Protein AF-A0A935MWL1-F1 (afdb_monomer_lite)

pLDDT: mean 72.37, std 18.68, range [29.77, 94.5]

Radius of gyration: 15.79 Å; chains: 1; bounding box: 44×33×39 Å

Secondary structure (DSSP, 8-state):
--HHHHHHHHHHHHHHTS--STT-EEEEEEEEEETTEEEEEEEEEEEEEEEE-TTS-EEEEEEETTEEEEEE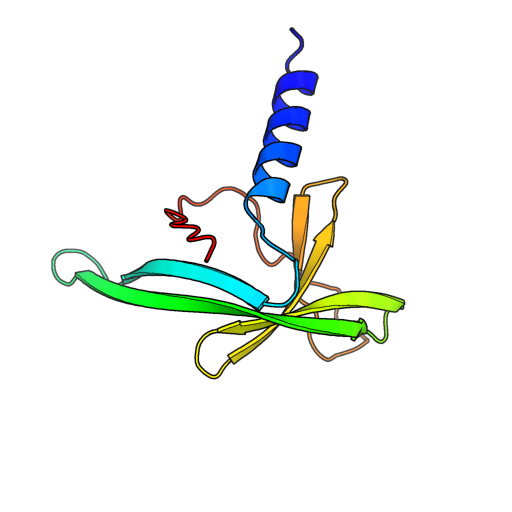E-TTT--EEEPPS-TTSPPEEEE-S-S----B----

Structure (mmCIF, N/CA/C/O backbone):
data_AF-A0A935MWL1-F1
#
_entry.id   AF-A0A935MWL1-F1
#
loop_
_atom_site.group_PDB
_atom_site.id
_atom_site.type_symbol
_atom_site.label_atom_id
_atom_site.label_alt_id
_atom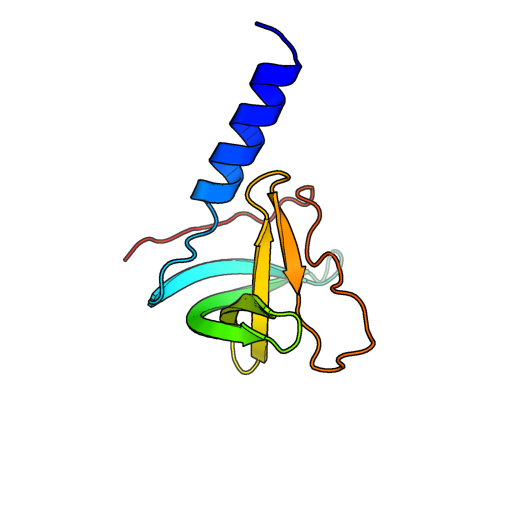_site.label_comp_id
_atom_site.label_asym_id
_atom_site.label_entity_id
_atom_site.label_seq_id
_atom_site.pdbx_PDB_ins_code
_atom_site.Cartn_x
_atom_site.Cartn_y
_atom_site.Cartn_z
_atom_site.occupancy
_atom_site.B_iso_or_equiv
_atom_site.auth_seq_id
_atom_site.auth_comp_id
_atom_site.auth_asym_id
_atom_site.auth_atom_id
_atom_site.pdbx_PDB_model_num
ATOM 1 N N . MET A 1 1 ? -21.510 15.130 -21.005 1.00 52.50 1 MET A N 1
ATOM 2 C CA . MET A 1 1 ? -20.737 14.556 -19.882 1.00 52.50 1 MET A CA 1
ATOM 3 C C . MET A 1 1 ? -19.801 15.630 -19.371 1.00 52.50 1 MET A C 1
ATOM 5 O O . MET A 1 1 ? -19.116 16.230 -20.191 1.00 52.50 1 MET A O 1
ATOM 9 N N . SER A 1 2 ? -19.858 15.948 -18.077 1.00 52.81 2 SER A N 1
ATOM 10 C CA . SER A 1 2 ? -19.026 17.000 -17.482 1.00 52.81 2 SER A CA 1
ATOM 11 C C . SER A 1 2 ? -17.642 16.447 -17.122 1.00 52.81 2 SER A C 1
ATOM 13 O O . SER A 1 2 ? -17.509 15.265 -16.812 1.00 52.81 2 SER A O 1
ATOM 15 N N . SER A 1 3 ? -16.604 17.286 -17.135 1.00 57.03 3 SER A N 1
ATOM 16 C CA . SER A 1 3 ? -15.232 16.878 -16.787 1.00 57.03 3 SER A CA 1
ATOM 17 C C . SER A 1 3 ? -15.083 16.373 -15.341 1.00 57.03 3 SER A C 1
ATOM 19 O O . SER A 1 3 ? -14.126 15.667 -15.036 1.00 57.03 3 SER A O 1
ATOM 21 N N . ILE A 1 4 ? -16.032 16.702 -14.458 1.00 57.34 4 ILE A N 1
ATOM 22 C CA . ILE A 1 4 ? -16.065 16.266 -13.054 1.00 57.34 4 ILE A CA 1
ATOM 23 C C . ILE A 1 4 ? -16.484 14.794 -12.935 1.00 57.34 4 ILE A C 1
ATOM 25 O O . ILE A 1 4 ? -15.880 14.058 -12.156 1.00 57.34 4 ILE A O 1
ATOM 29 N N . ASP A 1 5 ? -17.441 14.339 -13.752 1.00 59.78 5 ASP A N 1
ATOM 30 C CA . ASP A 1 5 ? -17.899 12.939 -13.754 1.00 59.78 5 ASP A CA 1
ATOM 31 C C . ASP A 1 5 ? -16.820 11.976 -14.264 1.00 59.78 5 ASP A C 1
ATOM 33 O O . ASP A 1 5 ? -16.718 10.832 -13.824 1.00 59.78 5 ASP A O 1
ATOM 37 N N . SER A 1 6 ? -15.981 12.443 -15.190 1.00 58.28 6 SER A N 1
ATOM 38 C CA . SER A 1 6 ? -14.860 11.660 -15.713 1.00 58.28 6 SER A CA 1
ATOM 39 C C . SER A 1 6 ? -13.750 11.493 -14.673 1.00 58.28 6 SER A C 1
ATOM 41 O O . SER A 1 6 ? -13.177 10.414 -14.560 1.00 58.28 6 SER A O 1
ATOM 43 N N . LEU A 1 7 ? -13.461 12.538 -13.887 1.00 57.53 7 LEU A N 1
ATOM 44 C CA . LEU A 1 7 ? -12.433 12.503 -12.841 1.00 57.53 7 LEU A CA 1
ATOM 45 C C . LEU A 1 7 ? -12.858 11.666 -11.630 1.00 57.53 7 LEU A C 1
ATOM 47 O O . LEU A 1 7 ? -12.028 10.958 -11.063 1.00 57.53 7 LEU A O 1
ATOM 51 N N . SER A 1 8 ? -14.130 11.725 -11.232 1.00 57.75 8 SER A N 1
ATOM 52 C CA . SER A 1 8 ? -14.648 10.915 -10.123 1.00 57.75 8 SER A CA 1
ATOM 53 C C . SER A 1 8 ? -14.657 9.425 -10.469 1.00 57.75 8 SER A C 1
ATOM 55 O O . SER A 1 8 ? -14.234 8.599 -9.661 1.00 57.75 8 SER A O 1
ATOM 57 N N . ARG A 1 9 ? -15.045 9.075 -11.699 1.00 59.53 9 ARG A N 1
ATOM 58 C CA . ARG A 1 9 ? -15.037 7.689 -12.177 1.00 59.53 9 ARG A CA 1
ATOM 59 C C . ARG A 1 9 ? -13.628 7.091 -12.234 1.00 59.53 9 ARG A C 1
ATOM 61 O O . ARG A 1 9 ? -13.437 5.959 -11.800 1.00 59.53 9 ARG A O 1
ATOM 68 N N . LEU A 1 10 ? -12.641 7.865 -12.685 1.00 59.81 10 LEU A N 1
ATOM 69 C CA . LEU A 1 10 ? -11.239 7.435 -12.764 1.00 59.81 10 LEU A CA 1
ATOM 70 C C . LEU A 1 10 ? -10.644 7.144 -11.371 1.00 59.81 10 LEU A C 1
ATOM 72 O O . LEU A 1 10 ? -9.873 6.201 -11.209 1.00 59.81 10 LEU A O 1
ATOM 76 N N . ARG A 1 11 ? -11.064 7.896 -10.341 1.00 64.06 11 ARG A N 1
ATOM 77 C CA . ARG A 1 11 ? -10.680 7.640 -8.939 1.00 64.06 11 ARG A CA 1
ATOM 78 C C . ARG A 1 11 ? -11.271 6.338 -8.398 1.00 64.06 11 ARG A C 1
ATOM 80 O O . ARG A 1 11 ? -10.562 5.577 -7.749 1.00 64.06 11 ARG A O 1
ATOM 87 N N . VAL A 1 12 ? -12.537 6.046 -8.696 1.00 63.22 12 VAL A N 1
ATOM 88 C CA . VAL A 1 12 ? -13.186 4.788 -8.278 1.00 63.22 12 VAL A CA 1
ATOM 89 C C . VAL A 1 12 ? -12.539 3.574 -8.953 1.00 63.22 12 VAL A C 1
ATOM 91 O O . VAL A 1 12 ? -12.344 2.539 -8.318 1.00 63.22 12 VAL A O 1
ATOM 94 N N . GLU A 1 13 ? -12.159 3.692 -10.225 1.00 65.50 13 GLU A N 1
ATOM 95 C CA . GLU A 1 13 ? -11.470 2.618 -10.950 1.00 65.50 13 GLU A CA 1
ATOM 96 C C . GLU A 1 13 ? -10.061 2.346 -10.385 1.00 65.50 13 GLU A C 1
ATOM 98 O O . GLU A 1 13 ? -9.682 1.184 -10.249 1.00 65.50 13 GLU A O 1
ATOM 103 N N . LEU A 1 14 ? -9.329 3.381 -9.951 1.00 62.53 14 LEU A N 1
ATOM 104 C CA . LEU A 1 14 ? -8.045 3.240 -9.242 1.00 62.53 14 LEU A CA 1
ATOM 105 C C . LEU A 1 14 ? -8.179 2.491 -7.908 1.00 62.53 14 LEU A C 1
ATOM 107 O O . LEU A 1 14 ? -7.354 1.628 -7.608 1.00 62.53 14 LEU A O 1
ATOM 111 N N . LEU A 1 15 ? -9.235 2.762 -7.134 1.00 63.16 15 LEU A N 1
ATOM 112 C CA . LEU A 1 15 ? -9.508 2.046 -5.880 1.00 63.16 15 LEU A CA 1
ATOM 113 C C . LEU A 1 15 ? -9.771 0.551 -6.116 1.00 63.16 15 LEU A C 1
ATOM 115 O O . LEU A 1 15 ? -9.344 -0.282 -5.321 1.00 63.16 15 LEU A O 1
ATOM 119 N N . ASN A 1 16 ? -10.402 0.192 -7.238 1.00 64.56 16 ASN A N 1
ATOM 120 C CA . ASN A 1 16 ? -10.637 -1.209 -7.606 1.00 64.56 16 ASN A CA 1
ATOM 121 C C . ASN A 1 16 ? -9.355 -1.966 -8.001 1.00 64.56 16 ASN A C 1
ATOM 123 O O . ASN A 1 16 ? -9.341 -3.200 -7.964 1.00 64.56 16 ASN A O 1
ATOM 127 N N . LEU A 1 17 ? -8.292 -1.248 -8.381 1.00 65.00 17 LEU A N 1
ATOM 128 C CA . LEU A 1 17 ? -6.970 -1.810 -8.686 1.00 65.00 17 LEU A CA 1
ATOM 129 C C . LEU A 1 17 ? -6.080 -1.950 -7.449 1.00 65.00 17 LEU A C 1
ATOM 131 O O . LEU A 1 17 ? -4.986 -2.508 -7.547 1.00 65.00 17 LEU A O 1
ATOM 135 N N . TYR A 1 18 ? -6.535 -1.465 -6.293 1.00 68.94 18 TYR A N 1
ATOM 136 C CA . TYR A 1 18 ? -5.849 -1.635 -5.024 1.00 68.94 18 TYR A CA 1
ATOM 137 C C . TYR A 1 18 ? -6.575 -2.716 -4.204 1.00 68.94 18 TYR A C 1
ATOM 139 O O . TYR A 1 18 ? -7.486 -2.417 -3.433 1.00 68.94 18 TYR A O 1
ATOM 147 N N . PRO A 1 19 ? -6.247 -4.003 -4.405 1.00 67.69 19 PRO A N 1
ATOM 148 C CA . PRO A 1 19 ? -6.892 -5.121 -3.740 1.00 67.69 19 PRO A CA 1
ATOM 149 C C . PRO A 1 19 ? -6.532 -5.127 -2.243 1.00 67.69 19 PRO A C 1
ATOM 151 O O . PRO A 1 19 ? -5.612 -5.802 -1.806 1.00 67.69 19 PRO A O 1
ATOM 154 N N . LEU A 1 20 ? -7.283 -4.373 -1.440 1.00 72.12 20 LEU A N 1
ATOM 155 C CA . LEU A 1 20 ? -7.040 -4.172 -0.004 1.00 72.12 20 LEU A CA 1
ATOM 156 C C . LEU A 1 20 ? -7.553 -5.304 0.903 1.00 72.12 20 LEU A C 1
ATOM 158 O O . LEU A 1 20 ? -7.359 -5.256 2.112 1.00 72.12 20 LEU A O 1
ATOM 162 N N . SER A 1 21 ? -8.213 -6.332 0.367 1.00 81.44 21 SER A N 1
ATOM 163 C CA . SER A 1 21 ? -8.579 -7.504 1.175 1.00 81.44 21 SER A CA 1
ATOM 164 C C . SER A 1 21 ? -7.338 -8.277 1.627 1.00 81.44 21 SER A C 1
ATOM 166 O O . SER A 1 21 ? -6.402 -8.467 0.852 1.00 81.44 21 SER A O 1
ATOM 168 N N . ILE A 1 22 ? -7.355 -8.761 2.869 1.00 84.44 22 ILE A N 1
ATOM 169 C CA . ILE A 1 22 ? -6.310 -9.641 3.407 1.00 84.44 22 ILE A CA 1
ATOM 170 C C . ILE A 1 22 ? -6.135 -10.856 2.483 1.00 84.44 22 ILE A C 1
ATOM 172 O O . ILE A 1 22 ? -7.119 -11.466 2.064 1.00 84.44 22 ILE A O 1
ATOM 176 N N . GLY A 1 23 ? -4.884 -11.192 2.168 1.00 84.38 23 GLY A N 1
ATOM 177 C CA . GLY A 1 23 ? -4.498 -12.272 1.254 1.00 84.38 23 GLY A CA 1
ATOM 178 C C . GLY A 1 23 ? -4.293 -11.834 -0.197 1.00 84.38 23 GLY A C 1
ATOM 179 O O . GLY A 1 23 ? -3.699 -12.577 -0.979 1.00 84.38 23 GLY A O 1
ATOM 180 N N . ASN A 1 24 ? -4.723 -10.626 -0.567 1.00 85.69 24 ASN A N 1
ATOM 181 C CA . ASN A 1 24 ? -4.452 -10.091 -1.895 1.00 85.69 24 ASN A CA 1
ATOM 182 C C . ASN A 1 24 ? -2.971 -9.752 -2.085 1.00 85.69 24 ASN A C 1
ATOM 184 O O . ASN A 1 24 ? -2.294 -9.311 -1.150 1.00 85.69 24 ASN A O 1
ATOM 188 N N . LYS A 1 25 ? -2.493 -9.906 -3.325 1.00 86.50 25 LYS A N 1
ATOM 189 C CA . LYS A 1 25 ? -1.099 -9.665 -3.706 1.00 86.50 25 LYS A CA 1
ATOM 190 C C . LYS A 1 25 ? -0.984 -8.836 -4.982 1.00 86.50 25 LYS A C 1
ATOM 192 O O . LYS A 1 25 ? -1.812 -8.941 -5.886 1.00 86.50 25 LYS A O 1
ATOM 197 N N . TRP A 1 26 ? 0.083 -8.055 -5.061 1.00 83.31 26 TRP A N 1
ATOM 198 C CA . TRP A 1 26 ? 0.557 -7.389 -6.268 1.00 83.31 26 TRP A CA 1
ATOM 199 C C . TRP A 1 26 ? 1.857 -8.037 -6.706 1.00 83.31 26 TRP A C 1
ATOM 201 O O . TRP A 1 26 ? 2.706 -8.343 -5.870 1.00 83.31 26 TRP A O 1
ATOM 211 N N . VAL A 1 27 ? 2.022 -8.192 -8.014 1.00 83.81 27 VAL A N 1
ATOM 212 C CA . VAL A 1 27 ? 3.302 -8.537 -8.623 1.00 83.81 27 VAL A CA 1
ATOM 213 C C . VAL A 1 27 ? 3.602 -7.467 -9.658 1.00 83.81 27 VAL A C 1
ATOM 215 O O . VAL A 1 27 ? 2.762 -7.168 -10.509 1.00 83.81 27 VAL A O 1
ATOM 218 N 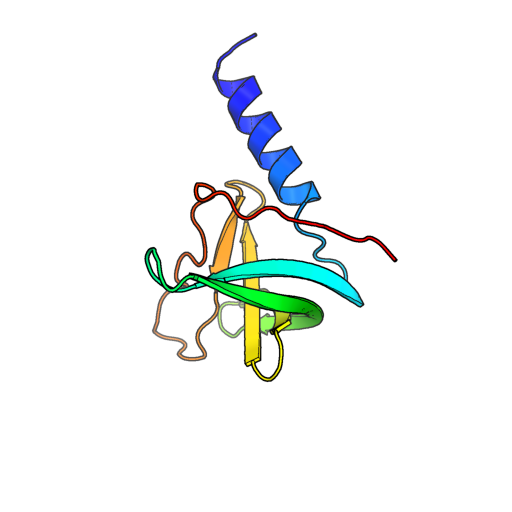N . TYR A 1 28 ? 4.771 -6.852 -9.566 1.00 80.81 28 TYR A N 1
ATOM 219 C CA . TYR A 1 28 ? 5.193 -5.816 -10.502 1.00 80.81 28 TYR A CA 1
ATOM 220 C C . TYR A 1 28 ? 6.660 -5.992 -10.859 1.00 80.81 28 TYR A C 1
ATOM 222 O O . TYR A 1 28 ? 7.441 -6.578 -10.112 1.00 80.81 28 TYR A O 1
ATOM 230 N N . LEU A 1 29 ? 6.999 -5.517 -12.054 1.00 86.12 29 LEU A N 1
ATOM 231 C CA . LEU A 1 29 ? 8.364 -5.461 -12.544 1.00 86.12 29 LEU A CA 1
ATOM 232 C C . LEU A 1 29 ? 8.866 -4.034 -12.343 1.00 86.12 29 LEU A C 1
ATOM 234 O O . LEU A 1 29 ? 8.303 -3.098 -12.910 1.00 86.12 29 LEU A O 1
ATOM 238 N N . GLU A 1 30 ? 9.902 -3.875 -11.537 1.00 86.94 30 GLU A N 1
ATOM 239 C CA . GLU A 1 30 ? 10.597 -2.607 -11.372 1.00 86.94 30 GLU A CA 1
ATOM 240 C C . GLU A 1 30 ? 11.773 -2.538 -12.337 1.00 86.94 30 GLU A C 1
ATOM 242 O O . GLU A 1 30 ? 12.533 -3.496 -12.484 1.00 86.94 30 GLU A O 1
ATOM 247 N N . GLU A 1 31 ? 11.906 -1.396 -13.002 1.00 90.56 31 GLU A N 1
ATOM 248 C CA . GLU A 1 31 ? 13.045 -1.075 -13.849 1.00 90.56 31 GLU A CA 1
ATOM 249 C C . GLU A 1 31 ? 14.003 -0.172 -13.075 1.00 90.56 31 GLU A C 1
ATOM 251 O O . GLU A 1 31 ? 13.601 0.833 -12.484 1.00 90.56 31 GLU A O 1
ATOM 256 N N . TYR A 1 32 ? 15.280 -0.524 -13.109 1.00 87.94 32 TYR A N 1
ATOM 257 C CA . TYR A 1 32 ? 16.348 0.191 -12.438 1.00 87.94 32 TYR A CA 1
ATOM 258 C C . TYR A 1 32 ? 17.479 0.517 -13.407 1.00 87.94 32 TYR A C 1
ATOM 260 O O . TYR A 1 32 ? 17.705 -0.173 -14.402 1.00 87.94 32 TYR A O 1
ATOM 268 N N . GLY A 1 33 ? 18.249 1.542 -13.051 1.00 90.00 33 GLY A N 1
ATOM 269 C CA . GLY A 1 33 ? 19.425 1.955 -13.801 1.00 90.00 33 GLY A CA 1
ATOM 270 C C . GLY A 1 33 ? 19.132 3.009 -14.862 1.00 90.00 33 GLY A C 1
ATOM 271 O O . GLY A 1 33 ? 18.065 3.615 -14.910 1.00 90.00 33 GLY A O 1
ATOM 272 N N . ILE A 1 34 ? 20.144 3.284 -15.680 1.00 92.00 34 ILE A N 1
ATOM 273 C CA . ILE A 1 34 ? 20.092 4.274 -16.760 1.00 92.00 34 ILE A CA 1
ATOM 274 C C . ILE A 1 34 ? 20.749 3.632 -17.977 1.00 92.00 34 ILE A C 1
ATOM 276 O O . ILE A 1 34 ? 21.770 2.955 -17.848 1.00 92.00 34 ILE A O 1
ATOM 280 N N . ASN A 1 35 ? 20.177 3.855 -19.162 1.00 88.56 35 ASN A N 1
ATOM 281 C CA . ASN A 1 35 ? 20.701 3.332 -20.423 1.00 88.56 35 ASN A CA 1
ATOM 282 C C . ASN A 1 35 ? 22.220 3.608 -20.566 1.00 88.56 35 ASN A C 1
ATOM 284 O O . ASN A 1 35 ? 22.644 4.748 -20.352 1.00 88.56 35 ASN A O 1
ATOM 288 N N . PRO A 1 36 ? 23.041 2.597 -20.923 1.00 89.06 36 PRO A N 1
ATOM 289 C CA . PRO A 1 36 ? 22.657 1.244 -21.364 1.00 89.06 36 PRO A CA 1
ATOM 290 C C . PRO A 1 36 ? 22.543 0.195 -20.247 1.00 89.06 36 PRO A C 1
ATOM 292 O O . PRO A 1 36 ? 22.199 -0.949 -20.528 1.00 89.06 36 PRO A O 1
ATOM 295 N N . ASN A 1 37 ? 22.811 0.557 -18.994 1.00 94.38 37 ASN A N 1
ATOM 296 C CA . ASN A 1 37 ? 22.823 -0.369 -17.862 1.00 94.38 37 ASN A CA 1
ATOM 297 C C . ASN A 1 37 ? 21.462 -0.371 -17.161 1.00 94.38 37 ASN A C 1
ATOM 299 O O . ASN A 1 37 ? 21.322 0.178 -16.069 1.00 94.38 37 ASN A O 1
ATOM 303 N N . VAL A 1 38 ? 20.468 -0.964 -17.819 1.00 94.50 38 VAL A N 1
ATOM 304 C CA . VAL A 1 38 ? 19.123 -1.171 -17.265 1.00 94.50 38 VAL A CA 1
ATOM 305 C C . VAL A 1 38 ? 19.000 -2.606 -16.758 1.00 94.50 38 VAL A C 1
ATOM 307 O O . VAL A 1 38 ? 19.438 -3.540 -17.433 1.00 94.50 38 VAL A O 1
ATOM 310 N N . TRP A 1 39 ? 18.406 -2.790 -15.583 1.00 91.31 39 TRP A N 1
ATOM 311 C CA . TRP A 1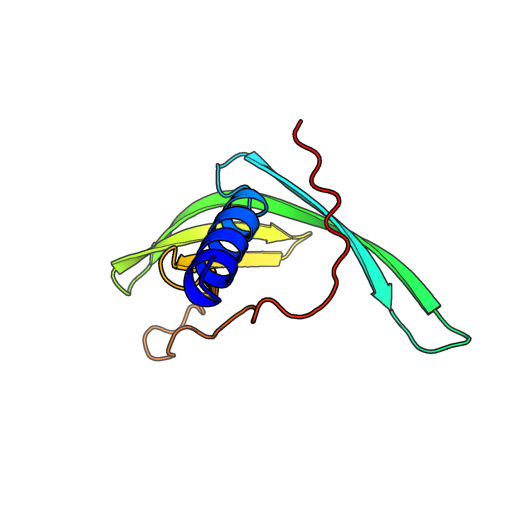 39 ? 18.057 -4.106 -15.048 1.00 91.31 39 TRP A CA 1
ATOM 312 C C . TRP A 1 39 ? 16.653 -4.098 -14.451 1.00 91.31 39 TRP A C 1
ATOM 314 O O . TRP A 1 39 ? 16.083 -3.044 -14.177 1.00 91.31 39 TRP A O 1
ATOM 324 N N . TYR A 1 40 ? 16.099 -5.295 -14.268 1.00 89.62 40 TYR A N 1
ATOM 325 C CA . TYR A 1 40 ? 14.723 -5.487 -13.836 1.00 89.62 40 TYR A CA 1
ATOM 326 C C . TYR A 1 40 ? 14.658 -6.362 -12.591 1.00 89.62 40 TYR A C 1
ATOM 328 O O . TYR A 1 40 ? 15.418 -7.326 -12.474 1.00 89.62 40 TYR A O 1
ATOM 336 N N . GLU A 1 41 ? 13.718 -6.064 -11.702 1.00 87.75 41 GLU A N 1
ATOM 337 C CA . GLU A 1 41 ? 13.430 -6.874 -10.520 1.00 87.75 41 GLU A CA 1
ATOM 338 C C . GLU A 1 41 ? 11.930 -7.142 -10.419 1.00 87.75 41 GLU A C 1
ATOM 340 O O . GLU A 1 41 ? 11.111 -6.258 -10.663 1.00 87.75 41 GLU A O 1
ATOM 345 N N . VAL A 1 42 ? 11.557 -8.376 -10.079 1.00 89.12 42 VAL A N 1
ATOM 346 C CA . VAL A 1 42 ? 10.163 -8.711 -9.777 1.00 89.12 42 VAL A CA 1
ATOM 347 C C . VAL A 1 42 ? 9.946 -8.483 -8.292 1.00 89.12 42 VAL A C 1
ATOM 349 O O . VAL A 1 42 ? 10.572 -9.150 -7.473 1.00 89.12 42 VAL A O 1
ATOM 352 N N . ARG A 1 43 ? 9.028 -7.582 -7.958 1.00 85.44 43 ARG A N 1
ATOM 353 C CA . ARG A 1 43 ? 8.584 -7.335 -6.588 1.00 85.44 43 ARG A CA 1
ATOM 354 C C . ARG A 1 43 ? 7.234 -7.969 -6.341 1.00 85.44 43 ARG A C 1
ATOM 356 O O . ARG A 1 43 ? 6.390 -8.066 -7.240 1.00 85.44 43 ARG A O 1
ATOM 363 N N . THR A 1 44 ? 7.016 -8.347 -5.087 1.00 88.50 44 THR A N 1
ATOM 364 C CA . THR A 1 44 ? 5.705 -8.776 -4.612 1.00 88.50 44 THR A CA 1
ATOM 365 C C . THR A 1 44 ? 5.300 -7.968 -3.397 1.00 88.50 44 THR A C 1
ATOM 367 O O . THR A 1 44 ? 6.093 -7.788 -2.480 1.00 88.50 44 THR A O 1
ATOM 370 N N . LYS A 1 45 ? 4.050 -7.512 -3.384 1.00 87.12 45 LYS A N 1
ATOM 371 C CA . LYS A 1 45 ? 3.434 -6.852 -2.232 1.00 87.12 45 LYS A CA 1
ATOM 372 C C . LYS A 1 45 ? 2.215 -7.662 -1.809 1.00 87.12 45 LYS A C 1
ATOM 374 O O . LYS A 1 45 ? 1.504 -8.173 -2.668 1.00 87.12 45 LYS A O 1
ATOM 379 N N . GLU A 1 46 ? 1.949 -7.799 -0.519 1.00 89.44 46 GLU A N 1
ATOM 380 C CA . GLU A 1 46 ? 0.843 -8.606 0.013 1.00 89.44 46 GLU A CA 1
ATOM 381 C C . GLU A 1 46 ? 0.142 -7.890 1.163 1.00 89.44 46 GLU A C 1
ATOM 383 O O . GLU A 1 46 ? 0.806 -7.349 2.044 1.00 89.44 46 GLU A O 1
ATOM 388 N N . VAL A 1 47 ? -1.192 -7.934 1.195 1.00 90.69 47 VAL A N 1
ATOM 389 C CA . VAL A 1 47 ? -1.973 -7.541 2.376 1.00 90.69 47 VAL A CA 1
ATOM 390 C C . VAL A 1 47 ? -1.982 -8.696 3.369 1.00 90.69 47 VAL A C 1
ATOM 392 O O . VAL A 1 47 ? -2.697 -9.679 3.182 1.00 90.69 47 VAL A O 1
ATOM 395 N N . ILE A 1 48 ? -1.212 -8.574 4.445 1.00 93.19 48 ILE A N 1
ATOM 396 C CA . ILE A 1 48 ? -1.082 -9.624 5.466 1.00 93.19 48 ILE A CA 1
ATOM 397 C C . ILE A 1 48 ? -1.978 -9.395 6.689 1.00 93.19 48 ILE A C 1
ATOM 399 O O . ILE A 1 48 ? -2.073 -10.261 7.556 1.00 93.19 48 ILE A O 1
ATOM 403 N N . GLY A 1 49 ? -2.642 -8.242 6.774 1.00 91.19 49 GLY A N 1
ATOM 404 C CA . GLY A 1 49 ? -3.569 -7.922 7.855 1.00 91.19 49 GLY A CA 1
ATOM 405 C C . GLY A 1 49 ? -3.989 -6.459 7.844 1.00 91.19 49 GLY A C 1
ATOM 406 O O . GLY A 1 49 ? -3.723 -5.727 6.891 1.00 91.19 49 GLY A O 1
ATOM 407 N N . ASP A 1 50 ? -4.594 -6.025 8.939 1.00 92.50 50 ASP A N 1
ATOM 408 C CA . ASP A 1 50 ? -4.902 -4.629 9.219 1.00 92.50 50 ASP A CA 1
ATOM 409 C C . ASP A 1 50 ? -4.619 -4.301 10.692 1.00 92.50 50 ASP A C 1
ATOM 411 O O . ASP A 1 50 ? -4.327 -5.180 11.509 1.00 92.50 50 ASP A O 1
ATOM 415 N N . THR A 1 51 ? -4.595 -3.011 11.016 1.00 89.94 51 THR A N 1
ATOM 416 C CA . THR A 1 51 ? -4.423 -2.535 12.387 1.00 89.94 51 THR A CA 1
ATOM 417 C C . THR A 1 51 ? -5.036 -1.154 12.583 1.00 89.94 51 THR A C 1
ATOM 419 O O . THR A 1 51 ? -5.074 -0.332 11.662 1.00 89.94 51 THR A O 1
ATOM 422 N N . LEU A 1 52 ? -5.489 -0.880 13.807 1.00 90.94 52 LEU A N 1
ATOM 423 C CA . LEU A 1 52 ? -5.872 0.457 14.245 1.00 90.94 52 LEU A CA 1
ATOM 424 C C . LEU A 1 52 ? -4.630 1.164 14.796 1.00 90.94 52 LEU A C 1
ATOM 426 O O . LEU A 1 52 ? -4.092 0.776 15.834 1.00 90.94 52 LEU A O 1
ATOM 430 N N . ALA A 1 53 ? -4.164 2.200 14.104 1.00 85.69 53 ALA A N 1
ATOM 431 C CA . ALA A 1 53 ? -3.000 2.958 14.543 1.00 85.69 53 ALA A CA 1
ATOM 432 C C . ALA A 1 53 ? -3.344 3.939 15.680 1.00 85.69 53 ALA A C 1
ATOM 434 O O . ALA A 1 53 ? -4.509 4.204 15.981 1.00 85.69 53 ALA A O 1
ATOM 435 N N . SER A 1 54 ? -2.317 4.525 16.306 1.00 83.62 54 SER A N 1
ATOM 436 C CA . SER A 1 54 ? -2.485 5.443 17.449 1.00 83.62 54 SER A CA 1
ATOM 437 C C . SER A 1 54 ? -3.284 6.714 17.123 1.00 83.62 54 SER A C 1
ATOM 439 O O . SER A 1 54 ? -3.877 7.318 18.012 1.00 83.62 54 SER A O 1
ATOM 441 N N . ASN A 1 55 ? -3.353 7.088 15.843 1.00 83.12 55 ASN A N 1
ATOM 442 C CA . ASN A 1 55 ? -4.169 8.193 15.339 1.00 83.12 55 ASN A CA 1
ATOM 443 C C . ASN A 1 55 ? -5.660 7.826 15.156 1.00 83.12 55 ASN A C 1
ATOM 445 O O . ASN A 1 55 ? -6.426 8.636 14.636 1.00 83.12 55 ASN A O 1
ATOM 449 N N . GLY A 1 56 ? -6.070 6.614 15.545 1.00 86.12 56 GLY A N 1
ATOM 450 C CA . GLY A 1 56 ? -7.453 6.141 15.484 1.00 86.12 56 GLY A CA 1
ATOM 451 C C . GLY A 1 56 ? -7.935 5.750 14.087 1.00 86.12 56 GLY A C 1
ATOM 452 O O . GLY A 1 56 ? -9.138 5.583 13.889 1.00 86.12 56 GLY A O 1
ATOM 453 N N . LYS A 1 57 ? -7.032 5.613 13.110 1.00 87.19 57 LYS A N 1
ATOM 454 C CA . LYS A 1 57 ? -7.372 5.228 11.735 1.00 87.19 57 LYS A CA 1
ATOM 455 C C . LYS A 1 57 ? -6.953 3.788 11.445 1.00 87.19 57 LYS A C 1
ATOM 457 O O . LYS A 1 57 ? -5.956 3.303 11.979 1.00 87.19 57 LYS A O 1
ATOM 462 N N . LEU A 1 58 ? -7.730 3.118 10.594 1.00 87.56 58 LEU A N 1
ATOM 463 C CA . LEU A 1 58 ? -7.445 1.765 10.119 1.00 87.56 58 LEU A CA 1
ATOM 464 C C . LEU A 1 58 ? -6.401 1.814 8.995 1.00 87.56 58 LEU A C 1
ATOM 466 O O . LEU A 1 58 ? -6.552 2.586 8.044 1.00 87.56 58 LEU A O 1
ATOM 470 N N . TYR A 1 59 ? -5.375 0.974 9.104 1.00 89.31 59 TYR A N 1
ATOM 471 C CA . TYR A 1 59 ? -4.333 0.775 8.097 1.00 89.31 59 TYR A CA 1
ATOM 472 C C . TYR A 1 59 ? -4.239 -0.693 7.721 1.00 89.31 59 TYR A C 1
ATOM 474 O O . TYR A 1 59 ? -4.387 -1.566 8.573 1.00 89.31 59 TYR A O 1
ATOM 482 N N . TYR A 1 60 ? -3.909 -0.954 6.464 1.00 90.19 60 TYR A N 1
ATOM 483 C CA . TYR A 1 60 ? -3.585 -2.283 5.975 1.00 90.19 60 TYR A CA 1
ATOM 484 C C . TYR A 1 60 ? -2.105 -2.557 6.187 1.00 90.19 60 TYR A C 1
ATOM 486 O O . TYR A 1 60 ? -1.249 -1.758 5.801 1.00 90.19 60 TYR A O 1
ATOM 494 N N . HIS A 1 61 ? -1.811 -3.699 6.793 1.00 91.19 61 HIS A N 1
ATOM 495 C CA . HIS A 1 61 ? -0.460 -4.193 6.962 1.00 91.19 61 HIS A CA 1
ATOM 496 C C . HIS A 1 61 ? -0.020 -4.870 5.666 1.00 91.19 61 HIS A C 1
ATOM 498 O O . HIS A 1 61 ? -0.552 -5.910 5.272 1.00 91.19 61 HIS A O 1
ATOM 504 N N . LEU A 1 62 ? 0.946 -4.253 5.002 1.00 89.69 62 LEU A N 1
ATOM 505 C CA . LEU A 1 62 ? 1.497 -4.696 3.737 1.00 89.69 62 LEU A CA 1
ATOM 506 C C . LEU A 1 62 ? 2.889 -5.267 3.965 1.00 89.69 62 LEU A C 1
ATOM 508 O O . LEU A 1 62 ? 3.692 -4.670 4.679 1.00 89.69 62 LEU A O 1
ATOM 512 N N . LYS A 1 63 ? 3.169 -6.401 3.334 1.00 90.75 63 LYS A N 1
ATOM 513 C CA . LYS A 1 63 ? 4.502 -6.992 3.261 1.00 90.75 63 LYS A CA 1
ATOM 514 C C . LYS A 1 63 ? 5.024 -6.869 1.837 1.00 90.75 63 LYS A C 1
ATOM 516 O O . LYS A 1 63 ? 4.302 -7.213 0.906 1.00 90.75 63 LYS A O 1
ATOM 521 N N . GLU A 1 64 ? 6.250 -6.400 1.683 1.00 88.94 64 GLU A N 1
ATOM 522 C CA . GLU A 1 64 ? 6.967 -6.337 0.408 1.00 88.94 64 GLU A CA 1
ATOM 523 C C . GLU A 1 64 ? 8.375 -6.874 0.639 1.00 88.94 64 GLU A C 1
ATOM 525 O O . GLU A 1 64 ? 9.161 -6.262 1.358 1.00 88.94 64 GLU A O 1
ATOM 530 N N . ASP A 1 65 ? 8.664 -8.059 0.108 1.00 85.94 65 ASP A N 1
ATOM 531 C CA . ASP A 1 65 ? 9.872 -8.821 0.441 1.00 85.94 65 ASP A CA 1
ATOM 532 C C . ASP A 1 65 ? 10.046 -8.967 1.972 1.00 85.94 65 ASP A C 1
ATOM 534 O O . ASP A 1 65 ? 9.203 -9.592 2.622 1.00 85.94 65 ASP A O 1
ATOM 538 N N . ASP A 1 66 ? 11.091 -8.384 2.566 1.00 86.25 66 ASP A N 1
ATOM 539 C CA . ASP A 1 66 ? 11.326 -8.375 4.022 1.00 86.25 66 ASP A CA 1
ATOM 540 C C . ASP A 1 66 ? 10.824 -7.094 4.720 1.00 86.25 66 ASP A C 1
ATOM 542 O O . ASP A 1 66 ? 10.937 -6.947 5.941 1.00 86.25 66 ASP A O 1
ATOM 546 N N . TYR A 1 67 ? 10.255 -6.155 3.963 1.00 86.31 67 TYR A N 1
ATOM 547 C CA . TYR A 1 67 ? 9.755 -4.884 4.471 1.00 86.31 67 TYR A CA 1
ATOM 548 C C . TYR A 1 67 ? 8.275 -4.952 4.838 1.00 86.31 67 TYR A C 1
ATOM 550 O O . TYR A 1 67 ? 7.469 -5.653 4.225 1.00 86.31 67 TYR A O 1
ATOM 558 N N . HIS A 1 68 ? 7.916 -4.167 5.852 1.00 89.31 68 HIS A N 1
ATOM 559 C CA . HIS A 1 68 ? 6.561 -4.057 6.369 1.00 89.31 68 HIS A CA 1
ATOM 560 C C . HIS A 1 68 ? 6.102 -2.599 6.342 1.00 89.31 68 HIS A C 1
ATOM 562 O O . HIS A 1 68 ? 6.804 -1.704 6.820 1.00 89.31 68 HIS A O 1
ATOM 568 N N . TYR A 1 69 ? 4.901 -2.371 5.818 1.00 87.31 69 TYR A N 1
ATOM 569 C CA . TYR A 1 69 ? 4.281 -1.054 5.705 1.00 87.31 69 TYR A CA 1
ATOM 570 C C . TYR A 1 69 ? 2.862 -1.069 6.255 1.00 87.31 69 TYR A C 1
ATOM 572 O O . TYR A 1 69 ? 2.183 -2.092 6.258 1.00 87.31 69 TYR A O 1
ATOM 580 N N . PHE A 1 70 ? 2.396 0.101 6.671 1.00 88.56 70 PHE A N 1
ATOM 581 C CA . PHE A 1 70 ? 1.016 0.324 7.075 1.00 88.56 70 PHE A CA 1
ATOM 582 C C . PHE A 1 70 ? 0.448 1.420 6.187 1.00 88.56 70 PHE A C 1
ATOM 584 O O . PHE A 1 70 ? 0.720 2.599 6.421 1.00 88.56 70 PHE A O 1
ATOM 591 N N . ASP A 1 71 ? -0.307 1.034 5.159 1.00 87.06 71 ASP A N 1
ATOM 592 C CA . ASP A 1 71 ? -0.886 1.986 4.212 1.00 87.06 71 ASP A CA 1
ATOM 593 C C . ASP A 1 71 ? -2.405 2.091 4.429 1.00 87.06 71 ASP A C 1
ATOM 595 O O . ASP A 1 71 ? -3.099 1.113 4.713 1.00 87.06 71 ASP A O 1
ATOM 599 N N . ARG A 1 72 ? -2.936 3.301 4.290 1.00 87.00 72 ARG A N 1
ATOM 600 C CA . ARG A 1 72 ? -4.367 3.613 4.306 1.00 87.00 72 ARG A CA 1
ATOM 601 C C . ARG A 1 72 ? -4.713 4.287 2.997 1.00 87.00 72 ARG A C 1
ATOM 603 O O . 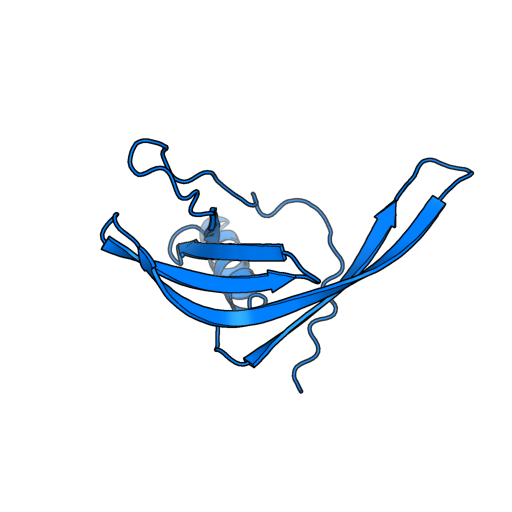ARG A 1 72 ? -3.974 5.156 2.552 1.00 87.00 72 ARG A O 1
ATOM 610 N N . ILE A 1 73 ? -5.850 3.935 2.415 1.00 80.75 73 ILE A N 1
ATOM 611 C CA . ILE A 1 73 ? -6.378 4.639 1.250 1.00 80.75 73 ILE A CA 1
ATOM 612 C C . ILE A 1 73 ? -7.597 5.432 1.676 1.00 80.75 73 ILE A C 1
ATOM 614 O O . ILE A 1 73 ? -8.498 4.889 2.317 1.00 80.75 73 ILE A O 1
ATOM 618 N N . ASP A 1 74 ? -7.615 6.713 1.337 1.00 78.81 74 ASP A N 1
ATOM 619 C CA . ASP A 1 74 ? -8.805 7.531 1.492 1.00 78.81 74 ASP A CA 1
ATOM 620 C C . ASP A 1 74 ? -9.669 7.396 0.233 1.00 78.81 74 ASP A C 1
ATOM 622 O O . ASP A 1 74 ? -9.250 7.694 -0.883 1.00 78.81 74 ASP A O 1
ATOM 626 N N . SER A 1 75 ? -10.884 6.876 0.399 1.00 69.94 75 SER A N 1
ATOM 627 C CA . SER A 1 75 ? -11.797 6.607 -0.712 1.00 69.94 75 SER A CA 1
ATOM 628 C C . SER A 1 75 ? -12.385 7.874 -1.340 1.00 69.94 75 SER A C 1
ATOM 630 O O . SER A 1 75 ? -12.976 7.791 -2.415 1.00 69.94 75 SER A O 1
ATOM 632 N N . ILE A 1 76 ? -12.277 9.029 -0.671 1.00 73.94 76 ILE A N 1
ATOM 633 C CA . ILE A 1 76 ? -12.829 10.299 -1.161 1.00 73.94 76 ILE A CA 1
ATOM 634 C C . ILE A 1 76 ? -11.928 10.876 -2.252 1.00 73.94 76 ILE A C 1
ATOM 636 O O . ILE A 1 76 ? -12.415 11.338 -3.286 1.00 73.94 76 ILE A O 1
ATOM 640 N N . ASP A 1 77 ? -10.615 10.846 -2.035 1.00 71.44 77 ASP A N 1
ATOM 641 C CA . ASP A 1 77 ? -9.641 11.449 -2.939 1.00 71.44 77 ASP A CA 1
ATOM 642 C C . ASP A 1 77 ? -8.717 10.429 -3.626 1.00 71.44 77 ASP A C 1
ATOM 644 O O . ASP A 1 77 ? -8.082 10.782 -4.621 1.00 71.44 77 ASP A O 1
ATOM 648 N N . GLY A 1 78 ? -8.720 9.167 -3.198 1.00 70.25 78 GLY A N 1
ATOM 649 C CA . GLY A 1 78 ? -7.871 8.108 -3.739 1.00 70.25 78 GLY A CA 1
ATOM 650 C C . GLY A 1 78 ? -6.417 8.202 -3.276 1.00 70.25 78 GLY A C 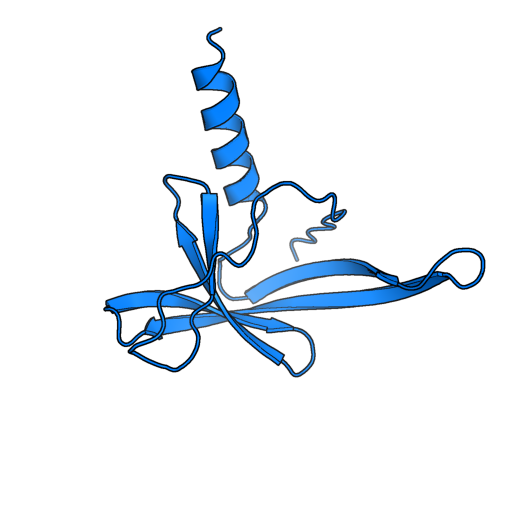1
ATOM 651 O O . GLY A 1 78 ? -5.558 7.544 -3.864 1.00 70.25 78 GLY A O 1
ATOM 652 N N . ASN A 1 79 ? -6.122 9.022 -2.264 1.00 76.62 79 ASN A N 1
ATOM 653 C CA . ASN A 1 79 ? -4.768 9.176 -1.753 1.00 76.62 79 ASN A CA 1
ATOM 654 C C . ASN A 1 79 ? -4.376 7.989 -0.873 1.00 76.62 79 ASN A C 1
ATOM 656 O O . ASN A 1 79 ? -5.162 7.503 -0.054 1.00 76.62 79 ASN A O 1
ATOM 660 N N . ILE A 1 80 ? -3.125 7.556 -1.022 1.00 80.25 80 ILE A N 1
ATOM 661 C CA . ILE A 1 80 ? -2.515 6.523 -0.188 1.00 80.25 80 ILE A CA 1
ATOM 662 C C . ILE A 1 80 ? -1.637 7.215 0.849 1.00 80.25 80 ILE A C 1
ATOM 664 O O . ILE A 1 80 ? -0.765 8.010 0.503 1.00 80.25 80 ILE A O 1
ATOM 668 N N . TYR A 1 81 ? -1.857 6.896 2.115 1.00 82.69 81 TYR A N 1
ATOM 669 C CA . TYR A 1 81 ? -1.124 7.423 3.256 1.00 82.69 81 TYR A CA 1
ATOM 670 C C . TYR A 1 81 ? -0.339 6.310 3.923 1.00 82.69 81 TYR A C 1
ATOM 672 O O . TYR A 1 81 ? -0.900 5.246 4.185 1.00 82.69 81 TYR A O 1
ATOM 680 N N . ARG A 1 82 ? 0.922 6.573 4.263 1.00 84.88 82 ARG A N 1
ATOM 681 C CA . ARG A 1 82 ? 1.757 5.634 5.016 1.00 84.88 82 ARG A CA 1
ATOM 682 C C . ARG A 1 82 ? 1.870 6.067 6.471 1.00 84.88 82 ARG A C 1
ATOM 684 O O . ARG A 1 82 ? 2.160 7.227 6.765 1.00 84.88 82 ARG A O 1
ATOM 691 N N . TYR A 1 83 ? 1.645 5.128 7.384 1.00 81.44 83 TYR A N 1
ATOM 692 C CA . TYR A 1 83 ? 1.850 5.348 8.808 1.00 81.44 83 TYR A CA 1
ATOM 693 C C . TYR A 1 83 ? 3.319 5.116 9.172 1.00 81.44 83 TYR A C 1
ATOM 695 O O . TYR A 1 83 ? 3.826 3.997 9.082 1.00 81.44 83 TYR A O 1
ATOM 703 N N . TYR A 1 84 ? 3.995 6.169 9.628 1.00 71.38 84 TYR A N 1
ATOM 704 C CA . TYR A 1 84 ? 5.296 6.060 10.282 1.00 71.38 84 TYR A CA 1
ATOM 705 C C . TYR A 1 84 ? 5.076 5.960 11.791 1.00 71.38 84 TYR A C 1
ATOM 707 O O . TYR A 1 84 ? 4.249 6.676 12.347 1.00 71.38 84 TYR A O 1
ATOM 715 N N . GLN A 1 85 ? 5.814 5.082 12.475 1.00 55.16 85 GLN A N 1
ATOM 716 C CA . GLN A 1 85 ? 5.628 4.759 13.901 1.00 55.16 85 GLN A CA 1
ATOM 717 C C . GLN A 1 85 ? 5.831 5.933 14.888 1.00 55.16 85 GLN A C 1
ATOM 719 O O . GLN A 1 85 ? 5.824 5.711 16.097 1.00 55.16 85 GLN A O 1
ATOM 724 N N . HIS A 1 86 ? 5.978 7.177 14.426 1.00 48.03 86 HIS A N 1
ATOM 725 C CA . HIS A 1 86 ? 6.120 8.333 15.297 1.00 48.03 86 HIS A CA 1
ATOM 726 C C . HIS A 1 86 ? 4.793 9.108 15.419 1.00 48.03 86 HIS A C 1
ATOM 728 O O . HIS A 1 86 ? 4.381 9.761 14.462 1.00 48.03 86 HIS A O 1
ATOM 734 N N . PRO A 1 87 ? 4.137 9.115 16.595 1.00 47.78 87 PRO A N 1
ATOM 735 C CA . PRO A 1 87 ? 2.805 9.704 16.778 1.00 47.78 87 PRO A CA 1
ATOM 736 C C . PRO A 1 87 ? 2.739 11.228 16.575 1.00 47.78 87 PRO A C 1
ATOM 738 O O . PRO A 1 87 ? 1.650 11.782 16.467 1.00 47.78 87 PRO A O 1
ATOM 741 N N . SER A 1 88 ? 3.882 11.919 16.524 1.00 51.06 88 SER A N 1
ATOM 742 C CA . SER A 1 88 ? 3.949 13.358 16.224 1.00 51.06 88 SER A CA 1
ATOM 743 C C . SER A 1 88 ? 4.312 13.681 14.772 1.00 51.06 88 SER A C 1
ATOM 745 O O . SER A 1 88 ? 4.435 14.860 14.441 1.00 51.06 88 SER A O 1
ATOM 747 N N . LEU A 1 89 ? 4.553 12.674 13.927 1.00 52.09 89 LEU A N 1
ATOM 748 C CA . LEU A 1 89 ? 4.769 12.895 12.502 1.00 52.09 89 LEU A CA 1
ATOM 749 C C . LEU A 1 89 ? 3.420 12.759 11.784 1.00 52.09 89 LEU A C 1
ATOM 751 O O . LEU A 1 89 ? 2.720 11.767 11.997 1.00 52.09 89 LEU A O 1
ATOM 755 N N . PRO A 1 90 ? 3.013 13.751 10.974 1.00 57.81 90 PRO A N 1
ATOM 756 C CA . PRO A 1 90 ? 1.827 13.608 10.146 1.00 57.81 90 PRO A CA 1
ATOM 757 C C . PRO A 1 90 ? 1.999 12.425 9.184 1.00 57.81 90 PRO A C 1
ATOM 759 O O . PRO A 1 90 ? 3.113 12.096 8.782 1.00 57.81 90 PRO A O 1
ATOM 762 N N . GLU A 1 91 ? 0.886 11.788 8.816 1.00 64.94 91 GLU A N 1
ATOM 763 C CA . GLU A 1 91 ? 0.877 10.822 7.715 1.00 64.94 91 GLU A CA 1
ATOM 764 C C . GLU A 1 91 ? 1.457 11.473 6.459 1.00 64.94 91 GLU A C 1
ATOM 766 O O . GLU A 1 91 ? 1.075 12.594 6.110 1.00 64.94 91 GLU A O 1
ATOM 771 N N . GLU A 1 92 ? 2.343 10.768 5.764 1.00 69.44 92 GLU A N 1
ATOM 772 C CA . GLU A 1 92 ? 2.868 11.235 4.485 1.00 69.44 92 GLU A CA 1
ATOM 773 C C . GLU A 1 92 ? 2.063 10.622 3.341 1.00 69.44 92 GLU A C 1
ATOM 775 O O . GLU A 1 92 ? 1.633 9.463 3.406 1.00 69.44 92 GLU A O 1
ATOM 780 N N . LEU A 1 93 ? 1.869 11.410 2.284 1.00 61.81 93 LEU A N 1
ATOM 781 C CA . LEU A 1 93 ? 1.312 10.924 1.031 1.00 61.81 93 LEU A CA 1
ATOM 782 C C . LEU A 1 93 ? 2.316 9.944 0.409 1.00 61.81 93 LEU A C 1
ATOM 784 O O . LEU A 1 93 ? 3.399 10.340 -0.008 1.00 61.81 93 LEU A O 1
ATOM 788 N N . ALA A 1 94 ? 1.952 8.667 0.357 1.00 57.50 94 ALA A N 1
ATOM 789 C CA . ALA A 1 94 ? 2.819 7.607 -0.140 1.00 57.50 94 ALA A CA 1
ATOM 790 C C . ALA A 1 94 ? 2.870 7.575 -1.676 1.00 57.50 94 ALA A C 1
ATOM 792 O O . ALA A 1 94 ? 3.897 7.223 -2.247 1.00 57.50 94 ALA A O 1
ATOM 793 N N . VAL A 1 95 ? 1.769 7.937 -2.348 1.00 58.66 95 VAL A N 1
ATOM 794 C CA . VAL A 1 95 ? 1.661 7.981 -3.815 1.00 58.66 95 VAL A CA 1
ATOM 795 C C . VAL A 1 95 ? 0.646 9.053 -4.227 1.00 58.66 95 VAL A C 1
ATOM 797 O O . VAL A 1 95 ? -0.502 9.019 -3.787 1.00 58.66 95 VAL A O 1
ATOM 800 N N . THR A 1 96 ? 1.035 9.968 -5.121 1.00 42.19 96 THR A N 1
ATOM 801 C CA . THR A 1 96 ? 0.103 10.710 -5.986 1.00 42.19 96 THR A CA 1
ATOM 802 C C . THR A 1 96 ? -0.076 9.899 -7.268 1.00 42.19 96 THR A C 1
ATOM 804 O O . THR A 1 96 ? 0.908 9.522 -7.898 1.00 42.19 96 THR A O 1
ATOM 807 N N . GLY A 1 97 ? -1.314 9.559 -7.639 1.00 39.53 97 GLY A N 1
ATOM 808 C CA . GLY A 1 97 ? -1.623 8.663 -8.765 1.00 39.53 97 GLY A CA 1
ATOM 809 C C . GLY A 1 97 ? -1.198 9.200 -10.140 1.00 39.53 97 GLY A C 1
ATOM 810 O O . GLY A 1 97 ? -2.046 9.640 -10.912 1.00 39.53 97 GLY A O 1
ATOM 811 N N . GLY A 1 98 ? 0.103 9.172 -10.446 1.00 31.00 98 GLY A N 1
ATOM 812 C CA . GLY A 1 98 ? 0.673 9.834 -11.621 1.00 31.00 98 GLY A CA 1
ATOM 813 C C . GLY A 1 98 ? 1.945 9.228 -12.222 1.00 31.00 98 GLY A C 1
ATOM 814 O O . GLY A 1 98 ? 2.443 9.797 -13.187 1.00 31.00 98 GLY A O 1
ATOM 815 N N . SER A 1 99 ? 2.452 8.089 -11.743 1.00 29.77 99 SER A N 1
ATOM 816 C CA . SER A 1 99 ? 3.575 7.402 -12.402 1.00 29.77 99 SER A CA 1
ATOM 817 C C . SER A 1 99 ? 3.155 6.019 -12.872 1.00 29.77 99 SER A C 1
ATOM 819 O O . SER A 1 99 ? 2.619 5.226 -12.102 1.00 29.77 99 SER A O 1
ATOM 821 N N . GLN A 1 100 ? 3.368 5.765 -14.164 1.00 31.58 100 GLN A N 1
ATOM 822 C CA . GLN A 1 100 ? 3.091 4.493 -14.820 1.00 31.58 100 GLN A CA 1
ATOM 823 C C . GLN A 1 100 ? 3.903 3.377 -14.157 1.00 31.58 100 GLN A C 1
ATOM 825 O O . GLN A 1 100 ? 5.072 3.182 -14.469 1.00 31.58 100 GLN A O 1
ATOM 830 N N . VAL A 1 101 ? 3.272 2.634 -13.255 1.00 36.44 101 VAL A N 1
ATOM 831 C CA . VAL A 1 101 ? 3.708 1.293 -12.877 1.00 36.44 101 VAL A CA 1
ATOM 832 C C . VAL A 1 101 ? 2.719 0.354 -13.544 1.00 36.44 101 VAL A C 1
ATOM 834 O O . VAL A 1 101 ? 1.511 0.444 -13.314 1.00 36.44 101 VAL A O 1
ATOM 837 N N . ILE A 1 102 ? 3.213 -0.503 -14.437 1.00 30.81 102 ILE A N 1
ATOM 838 C CA . ILE A 1 102 ? 2.403 -1.544 -15.067 1.00 30.81 102 ILE A CA 1
ATOM 839 C C . ILE A 1 102 ? 2.020 -2.525 -13.953 1.00 30.81 102 ILE A C 1
ATOM 841 O O . ILE A 1 102 ? 2.777 -3.427 -13.605 1.00 30.81 102 ILE A O 1
ATOM 845 N N . HIS A 1 103 ? 0.856 -2.310 -13.342 1.00 40.06 103 HIS A N 1
ATOM 846 C CA . HIS A 1 103 ? 0.276 -3.236 -12.380 1.00 40.06 103 HIS A CA 1
ATOM 847 C C . HIS A 1 103 ? -0.191 -4.489 -13.121 1.00 40.06 103 HIS A C 1
ATOM 849 O O . HIS A 1 103 ? -1.213 -4.471 -13.809 1.00 40.06 103 HIS A O 1
ATOM 855 N N . LEU A 1 104 ? 0.529 -5.597 -12.943 1.00 35.19 104 LEU A N 1
ATOM 856 C CA . LEU A 1 104 ? -0.008 -6.919 -13.230 1.00 35.19 104 LEU A CA 1
ATOM 857 C C . LEU A 1 104 ? -0.680 -7.444 -11.950 1.00 35.19 104 LEU A C 1
ATOM 859 O O . LEU A 1 104 ? -0.096 -8.169 -11.149 1.00 35.19 104 LEU A O 1
ATOM 863 N N . SER A 1 105 ? -1.924 -7.029 -11.714 1.00 36.66 105 SER A N 1
ATOM 864 C CA . SER A 1 105 ? -2.725 -7.561 -10.608 1.00 36.66 105 SER A CA 1
ATOM 865 C C . SER A 1 105 ? -3.204 -8.971 -10.960 1.00 36.66 105 SER A C 1
ATOM 867 O O . SER A 1 105 ? -4.187 -9.135 -11.681 1.00 36.66 105 SER A O 1
ATOM 869 N N . ILE A 1 106 ? -2.523 -9.999 -10.454 1.00 33.91 106 ILE A N 1
ATOM 870 C CA . ILE A 1 106 ? -3.024 -11.375 -10.517 1.00 33.91 106 ILE A CA 1
ATOM 871 C C . ILE A 1 106 ? -3.939 -11.587 -9.306 1.00 33.91 106 ILE A C 1
ATOM 873 O O . ILE A 1 106 ? -3.476 -11.619 -8.169 1.00 33.91 106 ILE A O 1
ATOM 877 N N . ARG A 1 107 ? -5.247 -11.731 -9.552 1.00 38.25 107 ARG A N 1
ATOM 878 C CA . ARG A 1 107 ? -6.169 -12.336 -8.580 1.00 38.25 107 ARG A CA 1
ATOM 879 C C . ARG A 1 107 ? -5.949 -13.847 -8.642 1.00 38.25 107 ARG A C 1
ATOM 881 O O . ARG A 1 107 ? -6.158 -14.420 -9.711 1.00 38.25 107 ARG A O 1
ATOM 888 N N . ILE A 1 108 ? -5.497 -14.455 -7.549 1.00 36.31 108 ILE A N 1
ATOM 889 C CA . ILE A 1 108 ? -5.463 -15.916 -7.391 1.00 36.31 108 ILE A CA 1
ATOM 890 C C . ILE A 1 108 ? -6.669 -16.321 -6.553 1.00 36.31 108 ILE A C 1
ATOM 892 O O . ILE A 1 108 ? -6.919 -15.619 -5.548 1.00 36.31 108 ILE A O 1
#

Foldseek 3Di:
DDPVVVQLVVLQVLVVLPPLDAFFKWWFKDWDDDPPDIDIDIKMKGQNAWDQDPVRDIFTWMDIPPDTWTWDADSVNRWIWTDDNDPPDDTDGPDDPDDDTPIPGDDD

Sequence (108 aa):
MSSIDSLSRLRVELLNLYPLSIGNKWVYLEEYGINPNVWYEVRTKEVIGDTLASNGKLYYHLKEDDYHYFDRIDSIDGNIYRYYQHPSLPEELAVTGGSQVIHLSIRI